Protein AF-A0A6L8ENE4-F1 (afdb_monomer)

Mean predicted aligned error: 10.55 Å

Foldseek 3Di:
DDDDDDPDPPPPPPPPPQDLLNVLVVVVVVPPPVSVVVNVVVVVVVVLVVVLLVLLVVQQVPPDCVVQDDPLHGLQLVLLLVLLVSSQVSCVVVPNPVDDDDPVLSNVLSCVVCCVPPVVVPHADADPVRGHRSSVSSVVSVCSCVVPRVVVVVVVD

Radius of gyration: 24.12 Å; Cα contacts (8 Å, |Δi|>4): 124; chains: 1; bounding box: 42×70×74 Å

Solvent-accessible surface area (backbone atoms only — not comparable to full-atom values): 9076 Å² total; per-residue (Å²): 140,82,84,82,80,82,78,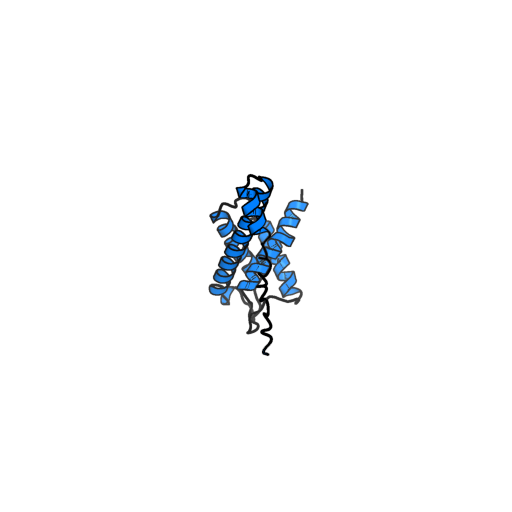80,80,75,78,79,73,71,78,79,82,74,49,73,63,58,50,21,51,52,39,26,76,71,66,37,65,71,28,38,53,52,41,50,52,53,50,53,51,52,52,49,51,56,49,50,50,54,48,19,50,54,46,36,77,63,60,56,56,82,80,38,37,56,96,78,38,70,41,45,38,59,49,32,52,54,48,53,49,56,51,49,54,54,38,44,74,74,66,44,71,88,64,74,93,50,66,67,62,49,50,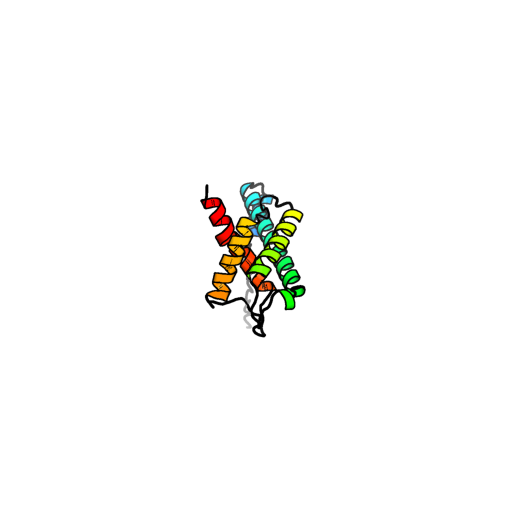56,44,14,50,51,52,25,44,54,30,60,74,63,64,68,58,76,59,51,41,99,84,67,41,70,22,49,32,56,46,40,51,54,45,54,50,45,40,60,73,46,50,50,52,53,58,68,70,74,115

pLDDT: mean 83.84, std 15.7, range [36.84, 97.44]

Secondary structure (DSSP, 8-state):
-------------------HHHHHHHHHHTT-HHHHHHHHHHHHHHHHHHHHHHHHHHHHHH--HHHHEETTEE-HHHHHHHHHHHHHHHHHHTT--S----HHHHHHHHHHHHIIIIITT----B-TTSSB-HHHHHHHHHHHIIIIIIHHHHTT-

Sequence (157 aa):
MWVASLILFVALNEPRQFSALDLWERECNAGDAGACERLEKAQAGAGKLARLDTLAQRYGARADRGELEEDGMPRLNLAYRQVMRDYIDAEHAVGNKELDYDEETVNYCSDHFHNYWRNRKLWWPTDENGAPSWTDIYYYIVDHYYGICLRRYFNRF

Structure (mmCIF, N/CA/C/O backbone):
data_AF-A0A6L8ENE4-F1
#
_entry.id   AF-A0A6L8ENE4-F1
#
loop_
_atom_site.group_PDB
_atom_site.id
_atom_site.type_symbol
_atom_site.label_atom_id
_atom_site.label_alt_id
_atom_site.label_comp_id
_atom_site.label_asym_id
_atom_site.label_entity_id
_atom_site.label_seq_id
_atom_site.pdbx_PDB_ins_code
_atom_site.Cartn_x
_atom_site.Cartn_y
_atom_site.Cartn_z
_atom_site.occupancy
_atom_site.B_iso_or_equiv
_atom_site.auth_seq_id
_atom_site.auth_comp_id
_atom_site.auth_asym_id
_atom_site.auth_atom_id
_atom_site.pdbx_PDB_model_num
ATOM 1 N N . MET A 1 1 ? 26.349 -49.294 56.095 1.00 36.84 1 MET A N 1
ATOM 2 C CA . MET A 1 1 ? 25.734 -47.961 56.267 1.00 36.84 1 MET A CA 1
ATOM 3 C C . MET A 1 1 ? 25.722 -47.285 54.909 1.00 36.84 1 MET A C 1
ATOM 5 O O . MET A 1 1 ? 26.785 -46.921 54.434 1.00 36.84 1 MET A O 1
ATOM 9 N N . TRP A 1 2 ? 24.560 -47.197 54.262 1.00 38.66 2 TRP A N 1
ATOM 10 C CA . TRP A 1 2 ? 24.387 -46.473 53.001 1.00 38.66 2 TRP A CA 1
ATOM 11 C C . TRP A 1 2 ? 23.475 -45.281 53.282 1.00 38.66 2 TRP A C 1
ATOM 13 O O . TRP A 1 2 ? 22.343 -45.468 53.722 1.00 38.66 2 TRP A O 1
ATOM 23 N N . VAL A 1 3 ? 23.999 -44.068 53.114 1.00 45.66 3 VAL A N 1
ATOM 24 C CA . VAL A 1 3 ? 23.237 -42.826 53.272 1.00 45.66 3 VAL A CA 1
ATOM 25 C C . VAL A 1 3 ? 22.537 -42.566 51.942 1.00 45.66 3 VAL A C 1
ATOM 27 O O . VAL A 1 3 ? 23.193 -42.294 50.940 1.00 45.66 3 VAL A O 1
ATOM 30 N N . ALA A 1 4 ? 21.213 -42.707 51.913 1.00 47.38 4 ALA A N 1
ATOM 31 C CA . ALA A 1 4 ? 20.413 -42.327 50.758 1.00 47.38 4 ALA A CA 1
ATOM 32 C C . ALA A 1 4 ? 20.282 -40.796 50.732 1.00 47.38 4 ALA A C 1
ATOM 34 O O . ALA A 1 4 ? 19.537 -40.218 51.522 1.00 47.38 4 ALA A O 1
ATOM 35 N N . SER A 1 5 ? 21.022 -40.138 49.838 1.00 52.50 5 SER A N 1
ATOM 36 C CA . SER A 1 5 ? 20.793 -38.730 49.503 1.00 52.50 5 SER A CA 1
ATOM 37 C C . SER A 1 5 ? 19.466 -38.601 48.759 1.00 52.50 5 SER A C 1
ATOM 39 O O . SER A 1 5 ? 19.362 -38.977 47.592 1.00 52.50 5 SER A O 1
ATOM 41 N N . LEU A 1 6 ? 18.454 -38.049 49.428 1.00 50.97 6 LEU A N 1
ATOM 42 C CA . LEU A 1 6 ? 17.262 -37.524 48.771 1.00 50.97 6 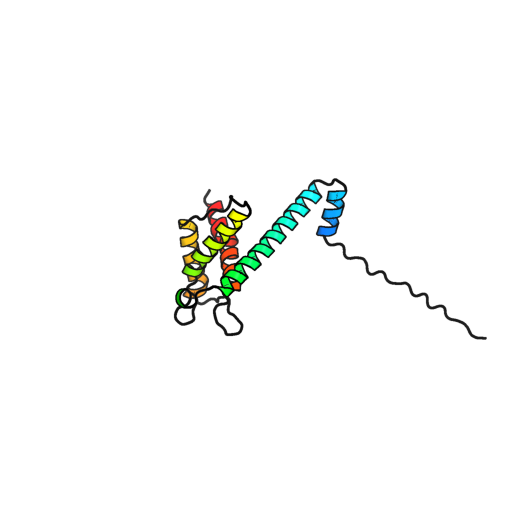LEU A CA 1
ATOM 43 C C . LEU A 1 6 ? 17.646 -36.218 48.062 1.00 50.97 6 LEU A C 1
ATOM 45 O O . LEU A 1 6 ? 17.778 -35.172 48.695 1.00 50.97 6 LEU A O 1
ATOM 49 N N . ILE A 1 7 ? 17.835 -36.278 46.745 1.00 57.50 7 ILE A N 1
ATOM 50 C CA . ILE A 1 7 ? 17.847 -35.079 45.904 1.00 57.50 7 ILE A CA 1
ATOM 51 C C . ILE A 1 7 ? 16.386 -34.687 45.686 1.00 57.50 7 ILE A C 1
ATOM 53 O O . ILE A 1 7 ? 15.636 -35.375 44.993 1.00 57.50 7 ILE A O 1
ATOM 57 N N . LEU A 1 8 ? 15.975 -33.597 46.330 1.00 50.34 8 LEU A N 1
ATOM 58 C CA . LEU A 1 8 ? 14.671 -32.981 46.134 1.00 50.34 8 LEU A CA 1
ATOM 59 C C . LEU A 1 8 ? 14.670 -32.307 44.752 1.00 50.34 8 LEU A C 1
ATOM 61 O O . LEU A 1 8 ? 15.269 -31.247 44.570 1.00 50.34 8 LEU A O 1
ATOM 65 N N . PHE A 1 9 ? 14.021 -32.925 43.766 1.00 46.94 9 PHE A N 1
ATOM 66 C CA . PHE A 1 9 ? 13.696 -32.260 42.506 1.00 46.94 9 PHE A CA 1
ATOM 67 C C . PHE A 1 9 ? 12.617 -31.210 42.783 1.00 46.94 9 PHE A C 1
ATOM 69 O O . PHE A 1 9 ? 11.424 -31.509 42.795 1.00 46.94 9 PHE A O 1
ATOM 76 N N . VAL A 1 10 ? 13.034 -29.969 43.028 1.00 54.84 10 VAL A N 1
ATOM 77 C CA . VAL A 1 10 ? 12.136 -28.824 42.884 1.00 54.84 10 VAL A CA 1
ATOM 78 C C . VAL A 1 10 ? 11.886 -28.689 41.387 1.00 54.84 10 VAL A C 1
ATOM 80 O O . VAL A 1 10 ? 12.757 -28.238 40.646 1.00 54.84 10 VAL A O 1
ATOM 83 N N . ALA A 1 11 ? 10.722 -29.150 40.931 1.00 49.97 11 ALA A N 1
ATOM 84 C CA . ALA A 1 11 ? 10.230 -28.824 39.605 1.00 49.97 11 ALA A CA 1
ATOM 85 C C . ALA A 1 11 ? 10.128 -27.294 39.526 1.00 49.97 11 ALA A C 1
ATOM 87 O O . ALA A 1 11 ? 9.243 -26.682 40.125 1.00 49.97 11 ALA A O 1
ATOM 88 N N . LEU A 1 12 ? 11.093 -26.676 38.845 1.00 47.47 12 LEU A N 1
ATOM 89 C CA . LEU A 1 12 ? 11.014 -25.296 38.397 1.00 47.47 12 LEU A CA 1
ATOM 90 C C . LEU A 1 12 ? 9.841 -25.232 37.416 1.00 47.47 12 LEU A C 1
ATOM 92 O O . LEU A 1 12 ? 10.002 -25.486 36.228 1.00 47.47 12 LEU A O 1
ATOM 96 N N . ASN A 1 13 ? 8.643 -24.938 37.922 1.00 51.44 13 ASN A N 1
ATOM 97 C CA . ASN A 1 13 ? 7.608 -24.363 37.079 1.00 51.44 13 ASN A CA 1
ATOM 98 C C . ASN A 1 13 ? 8.188 -23.041 36.580 1.00 51.44 13 ASN A C 1
ATOM 100 O O . ASN A 1 13 ? 8.276 -22.078 37.345 1.00 51.44 13 ASN A O 1
ATOM 104 N N . GLU A 1 14 ? 8.643 -23.017 35.329 1.00 49.25 14 GLU A N 1
ATOM 105 C CA . GLU A 1 14 ? 8.975 -21.772 34.649 1.00 49.25 14 GLU A CA 1
ATOM 106 C C . GLU A 1 14 ? 7.799 -20.803 34.850 1.00 49.25 14 GLU A C 1
ATOM 108 O O . GLU A 1 14 ? 6.638 -21.212 34.698 1.00 49.25 14 GLU A O 1
ATOM 113 N N . PRO A 1 15 ? 8.042 -19.546 35.262 1.00 53.41 15 PRO A N 1
ATOM 114 C CA . PRO A 1 15 ? 6.960 -18.588 35.395 1.00 53.41 15 PRO A CA 1
ATOM 115 C C . PRO A 1 15 ? 6.277 -18.477 34.032 1.00 53.41 15 PRO A C 1
ATOM 117 O O . PRO A 1 15 ? 6.909 -18.065 33.060 1.00 53.41 15 PRO A O 1
ATOM 120 N N . ARG A 1 16 ? 4.997 -18.877 33.951 1.00 52.06 16 ARG A N 1
ATOM 121 C CA . ARG A 1 16 ? 4.169 -18.659 32.759 1.00 52.06 16 ARG A CA 1
ATOM 122 C C . ARG A 1 16 ? 4.290 -17.184 32.398 1.00 52.06 16 ARG A C 1
ATOM 124 O O . ARG A 1 16 ? 3.815 -16.333 33.150 1.00 52.06 16 ARG A O 1
ATOM 131 N N . GLN A 1 17 ? 4.956 -16.887 31.287 1.00 51.25 17 GLN A N 1
ATOM 132 C CA . GLN A 1 17 ? 4.988 -15.539 30.749 1.00 51.25 17 GLN A CA 1
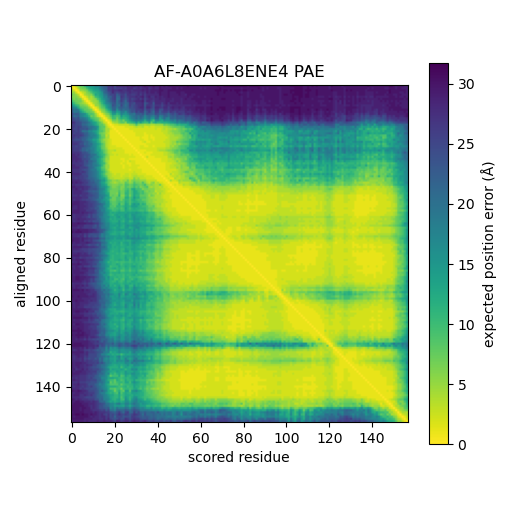ATOM 133 C C . GLN A 1 17 ? 3.580 -15.234 30.246 1.00 51.25 17 GLN A C 1
ATOM 135 O O . GLN A 1 17 ? 3.182 -15.692 29.182 1.00 51.25 17 GLN A O 1
ATOM 140 N N . PHE A 1 18 ? 2.798 -14.535 31.064 1.00 58.62 18 PHE A N 1
ATOM 141 C CA . PHE A 1 18 ? 1.524 -13.983 30.631 1.00 58.62 18 PHE A CA 1
ATOM 142 C C . PHE A 1 18 ? 1.815 -12.809 29.703 1.00 58.62 18 PHE A C 1
ATOM 144 O O . PHE A 1 18 ? 2.554 -11.891 30.069 1.00 58.62 18 PHE A O 1
ATOM 151 N N . SER A 1 19 ? 1.261 -12.850 28.496 1.00 78.44 19 SER A N 1
ATOM 152 C CA . SER A 1 19 ? 1.339 -11.721 27.579 1.00 78.44 19 SER A CA 1
ATOM 153 C C . SER A 1 19 ? 0.443 -10.579 28.070 1.00 78.44 19 SER A C 1
ATOM 155 O O . SER A 1 19 ? -0.485 -10.778 28.858 1.00 78.44 19 SER A O 1
ATOM 157 N N . ALA A 1 20 ? 0.692 -9.360 27.584 1.00 79.19 20 ALA A N 1
ATOM 158 C CA . ALA A 1 20 ? -0.195 -8.225 27.850 1.00 79.19 20 ALA A CA 1
ATOM 159 C C . ALA A 1 20 ? -1.634 -8.493 27.366 1.00 79.19 20 ALA A C 1
ATOM 161 O O . ALA A 1 20 ? -2.578 -8.020 27.990 1.00 79.19 20 ALA A O 1
ATOM 162 N N . LEU A 1 21 ? -1.799 -9.295 26.304 1.00 80.81 21 LEU A N 1
ATOM 163 C CA . LEU A 1 21 ? -3.106 -9.731 25.811 1.00 80.81 21 LEU A CA 1
ATOM 164 C C . LEU A 1 21 ? -3.810 -10.642 26.819 1.00 80.81 21 LEU A C 1
ATOM 166 O O . LEU A 1 21 ? -4.964 -10.382 27.137 1.00 80.81 21 LEU A O 1
ATOM 170 N N . ASP A 1 22 ? -3.109 -11.636 27.375 1.00 83.50 22 ASP A N 1
ATOM 171 C CA . ASP A 1 22 ? -3.682 -12.542 28.384 1.00 83.50 22 ASP A CA 1
ATOM 172 C C . ASP A 1 22 ? -4.090 -11.779 29.654 1.00 83.50 22 ASP A C 1
ATOM 174 O O . ASP A 1 22 ? -5.099 -12.085 30.294 1.00 83.50 22 ASP A O 1
ATOM 178 N N . LEU A 1 23 ? -3.299 -10.765 30.027 1.00 86.56 23 LEU A N 1
ATOM 179 C CA . LEU A 1 23 ? -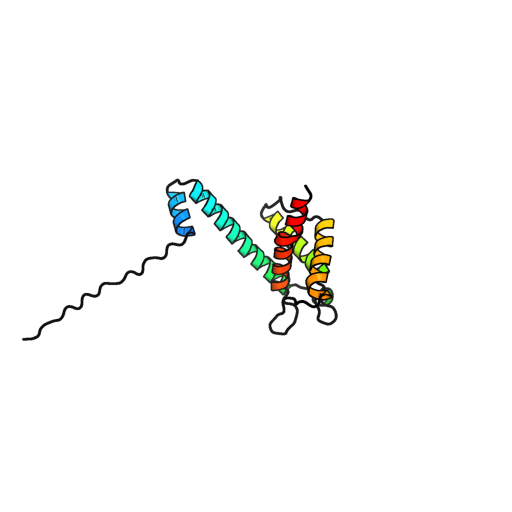3.614 -9.884 31.147 1.00 86.56 23 LEU A CA 1
ATOM 180 C C . LEU A 1 23 ? -4.873 -9.057 30.862 1.00 86.56 23 LEU A C 1
ATOM 182 O O . LEU A 1 23 ? -5.795 -9.070 31.676 1.00 86.56 23 LEU A O 1
ATOM 186 N N . TRP A 1 24 ? -4.938 -8.378 29.713 1.00 89.81 24 TRP A N 1
ATOM 187 C CA . TRP A 1 24 ? -6.094 -7.557 29.348 1.00 89.81 24 TRP A CA 1
ATOM 188 C C . TRP A 1 24 ? -7.359 -8.386 29.128 1.00 89.81 24 TRP A C 1
ATOM 190 O O . TRP A 1 24 ? -8.439 -7.936 29.494 1.00 89.81 24 TRP A O 1
ATOM 200 N N . GLU A 1 25 ? -7.247 -9.608 28.606 1.00 90.50 25 GLU A N 1
ATOM 201 C CA . GLU A 1 25 ? -8.369 -10.544 28.502 1.00 90.50 25 GLU A CA 1
ATOM 202 C C . GLU A 1 25 ? -8.905 -10.921 29.883 1.00 90.50 25 GLU A C 1
ATOM 204 O O . GLU A 1 25 ? -10.111 -10.858 30.130 1.00 90.50 25 GLU A O 1
ATOM 209 N N . ARG A 1 26 ? -8.019 -11.248 30.828 1.00 91.50 26 ARG A N 1
ATOM 210 C CA . ARG A 1 26 ? -8.424 -11.569 32.198 1.00 91.50 26 ARG A CA 1
ATOM 211 C C . ARG A 1 26 ? -9.062 -10.377 32.913 1.00 91.50 26 ARG A C 1
ATOM 213 O O . ARG A 1 26 ? -10.068 -10.557 33.594 1.00 91.50 26 ARG A O 1
ATOM 220 N N . GLU A 1 27 ? -8.483 -9.187 32.782 1.00 92.38 27 GLU A N 1
ATOM 221 C CA . GLU A 1 27 ? -9.002 -7.951 33.382 1.00 92.38 27 GLU A CA 1
ATOM 222 C C . GLU A 1 27 ? -10.346 -7.542 32.762 1.00 92.38 27 GLU A C 1
ATOM 224 O O . GLU A 1 27 ? -11.280 -7.205 33.491 1.00 92.38 27 GLU A O 1
ATOM 229 N N . CYS A 1 28 ? -10.487 -7.663 31.440 1.00 93.12 28 CYS A N 1
ATOM 230 C CA . CYS A 1 28 ? -11.749 -7.418 30.746 1.00 93.12 28 CYS A CA 1
ATOM 231 C C . CYS A 1 28 ? -12.845 -8.382 31.226 1.00 93.12 28 CYS A C 1
ATOM 233 O O . CYS A 1 28 ? -13.935 -7.951 31.597 1.00 93.12 28 CYS A O 1
ATOM 235 N N . ASN A 1 29 ? -12.532 -9.680 31.328 1.00 95.12 29 ASN A N 1
ATOM 236 C CA . ASN A 1 29 ? -13.448 -10.692 31.867 1.00 95.12 29 ASN A CA 1
ATOM 237 C C . ASN A 1 29 ? -13.813 -10.449 33.344 1.00 95.12 29 ASN A C 1
ATOM 239 O O . ASN A 1 29 ? -14.867 -10.890 33.800 1.00 95.12 29 ASN A O 1
ATOM 243 N N . ALA A 1 30 ? -12.962 -9.743 34.094 1.00 96.19 30 ALA A N 1
ATOM 244 C CA . ALA A 1 30 ? -13.234 -9.311 35.463 1.00 96.19 30 ALA A CA 1
ATOM 245 C C . ALA A 1 30 ? -14.052 -8.003 35.548 1.00 96.19 30 ALA A C 1
ATOM 247 O O . ALA A 1 30 ? -14.381 -7.567 36.651 1.00 96.19 30 ALA A O 1
ATOM 248 N N . GLY A 1 31 ? -14.407 -7.397 34.410 1.00 94.44 31 GLY A N 1
ATOM 249 C CA . GLY A 1 31 ? -15.244 -6.200 34.322 1.00 94.44 31 GLY A CA 1
ATOM 250 C C . GLY A 1 31 ? -14.485 -4.877 34.185 1.00 94.44 31 GLY A C 1
ATOM 251 O O . GLY A 1 31 ? -15.110 -3.822 34.290 1.00 94.44 31 GLY A O 1
ATOM 252 N N . ASP A 1 32 ? -13.167 -4.892 33.951 1.00 95.69 32 ASP A N 1
ATOM 253 C CA . ASP A 1 32 ? -12.410 -3.668 33.660 1.00 95.69 32 ASP A CA 1
ATOM 254 C C . ASP A 1 32 ? -12.654 -3.212 32.210 1.00 95.69 32 ASP A C 1
ATOM 256 O O . ASP A 1 32 ? -12.099 -3.756 31.251 1.00 95.69 32 ASP A O 1
ATOM 260 N N . ALA A 1 33 ? -13.464 -2.162 32.055 1.00 93.88 33 ALA A N 1
ATOM 261 C CA . ALA A 1 33 ? -13.781 -1.569 30.757 1.00 93.88 33 ALA A CA 1
ATOM 262 C C . ALA A 1 33 ? -12.543 -1.034 30.009 1.00 93.88 33 ALA A C 1
ATOM 264 O O . ALA A 1 33 ? -12.473 -1.134 28.785 1.00 93.88 33 ALA A O 1
ATOM 265 N N . GLY A 1 34 ? -11.546 -0.503 30.724 1.00 90.81 34 GLY A N 1
ATOM 266 C CA . GLY A 1 34 ? -10.311 -0.009 30.117 1.00 90.81 34 GLY A CA 1
ATOM 267 C C . GLY A 1 34 ? -9.428 -1.141 29.594 1.00 90.81 34 GLY A C 1
ATOM 268 O O . GLY A 1 34 ? -8.741 -0.973 28.585 1.00 90.81 34 GLY A O 1
ATOM 269 N N . ALA A 1 35 ? -9.450 -2.306 30.245 1.00 88.56 35 ALA A N 1
ATOM 270 C CA . ALA A 1 35 ? -8.792 -3.504 29.730 1.00 88.56 35 ALA A CA 1
ATOM 271 C C . ALA A 1 35 ? -9.497 -4.052 28.482 1.00 88.56 35 ALA A C 1
ATOM 273 O O . ALA A 1 35 ? -8.815 -4.404 27.518 1.00 88.56 35 ALA A O 1
ATOM 274 N N . CYS A 1 36 ? -10.835 -4.038 28.453 1.00 89.56 36 CYS A N 1
ATOM 275 C CA . CYS A 1 36 ? -11.603 -4.413 27.264 1.00 89.5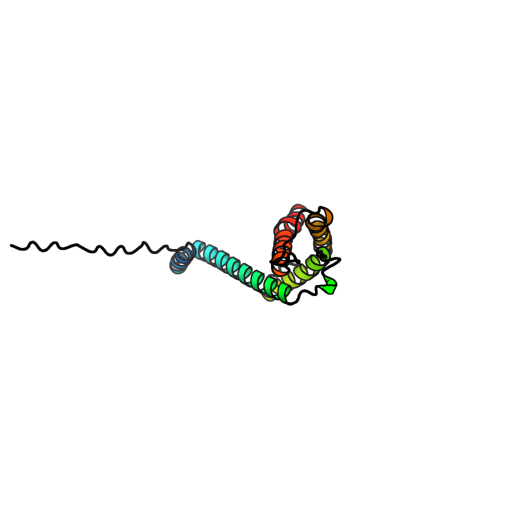6 36 CYS A CA 1
ATOM 276 C C . CYS A 1 36 ? -11.269 -3.527 26.056 1.00 89.56 36 CYS A C 1
ATOM 278 O O . CYS A 1 36 ? -11.006 -4.046 24.975 1.00 89.56 36 CYS A O 1
ATOM 280 N N . GLU A 1 37 ? -11.191 -2.205 26.239 1.00 91.56 37 GLU A N 1
ATOM 281 C CA . GLU A 1 37 ? -10.843 -1.273 25.157 1.00 91.56 37 GLU A CA 1
ATOM 282 C C . GLU A 1 37 ? -9.422 -1.520 24.613 1.00 91.56 37 GLU A C 1
ATOM 284 O O . GLU A 1 37 ? -9.191 -1.499 23.402 1.00 91.56 37 GLU A O 1
ATOM 289 N N . ARG A 1 38 ? -8.444 -1.778 25.496 1.00 87.88 38 ARG A N 1
ATOM 290 C CA . ARG A 1 38 ? -7.067 -2.114 25.084 1.00 87.88 38 ARG A CA 1
ATOM 291 C C . ARG A 1 38 ? -7.014 -3.429 24.312 1.00 87.88 38 ARG A C 1
ATOM 293 O O . ARG A 1 38 ? -6.327 -3.499 23.292 1.00 87.88 38 ARG A O 1
ATOM 300 N N . LEU A 1 39 ? -7.734 -4.444 24.788 1.00 86.56 39 LEU A N 1
ATOM 301 C CA . LEU A 1 39 ? -7.823 -5.747 24.137 1.00 86.56 39 LEU A CA 1
ATOM 302 C C . LEU A 1 39 ? -8.448 -5.626 22.744 1.00 86.56 39 LEU A C 1
ATOM 304 O O . LEU A 1 39 ? -7.872 -6.123 21.780 1.00 86.56 39 LEU A O 1
ATOM 308 N N . GLU A 1 40 ? -9.565 -4.908 22.625 1.00 87.19 40 GLU A N 1
ATOM 309 C CA . GLU A 1 40 ? -10.247 -4.664 21.353 1.00 87.19 40 GLU A CA 1
ATOM 310 C C . GLU A 1 40 ? -9.329 -3.939 20.361 1.00 87.19 40 GLU A C 1
ATOM 312 O O . GLU A 1 40 ? -9.165 -4.384 19.226 1.00 87.19 40 GLU A O 1
ATOM 317 N N . LYS A 1 41 ? -8.642 -2.873 20.796 1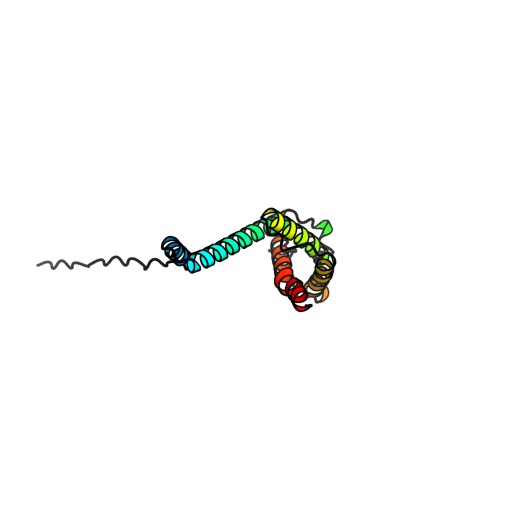.00 84.88 41 LYS A N 1
ATOM 318 C CA . LYS A 1 41 ? -7.667 -2.151 19.960 1.00 84.88 41 LYS A CA 1
ATOM 319 C C . LYS A 1 41 ? -6.525 -3.051 19.493 1.00 84.88 41 LYS A C 1
ATOM 321 O O . LYS A 1 41 ? -6.126 -2.984 18.329 1.00 84.88 41 LYS A O 1
ATOM 326 N N . ALA A 1 42 ? -5.997 -3.893 20.378 1.00 78.25 42 ALA A N 1
ATOM 327 C CA . ALA A 1 42 ? -4.915 -4.808 20.040 1.00 78.25 42 ALA A CA 1
ATOM 328 C C . ALA A 1 42 ? -5.371 -5.891 19.047 1.00 78.25 42 ALA A C 1
ATOM 330 O O . ALA A 1 42 ? -4.676 -6.155 18.065 1.00 78.25 42 ALA A O 1
ATOM 331 N N . GLN A 1 43 ? -6.562 -6.461 19.248 1.00 81.81 43 GLN A N 1
ATOM 332 C CA . GLN A 1 43 ? -7.170 -7.429 18.332 1.00 81.81 43 GLN A CA 1
ATOM 333 C C . GLN A 1 43 ? -7.492 -6.804 16.969 1.00 81.81 43 GLN A C 1
ATOM 335 O O . GLN A 1 43 ? -7.188 -7.398 15.934 1.00 81.81 43 GLN A O 1
ATOM 340 N N . ALA A 1 44 ? -8.033 -5.583 16.945 1.00 79.50 44 ALA A N 1
ATOM 341 C CA . ALA A 1 44 ? -8.276 -4.834 15.717 1.00 79.50 44 ALA A CA 1
ATOM 342 C C . ALA A 1 44 ? -6.968 -4.570 14.949 1.00 79.50 44 ALA A C 1
ATOM 344 O O . ALA A 1 44 ? -6.909 -4.772 13.733 1.00 79.50 44 ALA A O 1
ATOM 345 N N . GLY A 1 45 ? -5.899 -4.194 15.660 1.00 75.94 45 GLY A N 1
ATOM 346 C CA . GLY A 1 45 ? -4.558 -4.032 15.096 1.00 75.94 45 GLY A CA 1
ATOM 347 C C . GLY A 1 45 ? -3.993 -5.331 14.512 1.00 75.94 45 GLY A C 1
ATOM 348 O O . GLY A 1 45 ? -3.520 -5.336 13.376 1.00 75.94 45 GLY A O 1
ATOM 349 N N . ALA A 1 46 ? -4.106 -6.449 15.236 1.00 75.94 46 ALA A N 1
ATOM 350 C CA . ALA A 1 46 ? -3.679 -7.765 14.757 1.00 75.94 46 ALA A CA 1
ATOM 351 C C . ALA A 1 46 ? -4.467 -8.206 13.512 1.00 75.94 46 ALA A C 1
ATOM 353 O O . ALA A 1 46 ? -3.881 -8.656 12.526 1.00 75.94 46 ALA A O 1
ATOM 354 N N . GLY A 1 47 ? -5.788 -7.999 13.515 1.00 81.19 47 GLY A N 1
ATOM 355 C CA . GLY A 1 47 ? -6.642 -8.254 12.358 1.00 81.19 47 GLY A CA 1
ATOM 356 C C . GLY A 1 47 ? -6.248 -7.412 11.143 1.00 81.19 47 GLY A C 1
ATOM 357 O O . GLY A 1 47 ? -6.239 -7.921 10.023 1.00 81.19 47 GLY A O 1
ATOM 358 N N . LYS A 1 48 ? -5.871 -6.143 11.348 1.00 83.94 48 LYS A N 1
ATOM 359 C CA . LYS A 1 48 ? -5.379 -5.263 10.280 1.00 83.94 48 LYS A CA 1
ATOM 360 C C . LYS A 1 48 ? -4.066 -5.767 9.679 1.00 83.94 48 LYS A C 1
ATOM 362 O O . LYS A 1 48 ? -3.950 -5.808 8.458 1.00 83.94 48 LYS A O 1
ATOM 367 N N . LEU A 1 49 ? -3.108 -6.187 10.508 1.00 83.00 49 LEU A N 1
ATOM 368 C CA . LEU A 1 49 ? -1.825 -6.725 10.038 1.00 83.00 49 LEU A CA 1
ATOM 369 C C . LEU A 1 49 ? -1.999 -8.027 9.244 1.00 83.00 49 LEU A C 1
ATOM 371 O O . LEU A 1 49 ? -1.434 -8.154 8.163 1.00 83.00 49 LEU A O 1
ATOM 375 N N . ALA A 1 50 ? -2.830 -8.957 9.724 1.00 86.06 50 ALA A N 1
ATOM 376 C CA . ALA A 1 50 ? -3.097 -10.211 9.016 1.00 86.06 50 ALA A CA 1
ATOM 377 C C . ALA A 1 50 ? -3.765 -9.984 7.645 1.00 86.06 50 ALA A C 1
ATOM 379 O O . ALA A 1 50 ? -3.438 -10.651 6.659 1.00 86.06 50 ALA A O 1
ATOM 380 N N . ARG A 1 51 ? -4.688 -9.015 7.558 1.00 90.38 51 ARG A N 1
ATOM 381 C CA . ARG A 1 51 ? -5.283 -8.611 6.275 1.00 90.38 51 ARG A CA 1
ATOM 382 C C . ARG A 1 51 ? -4.255 -7.972 5.354 1.00 90.38 51 ARG A C 1
ATOM 384 O O . ARG A 1 51 ? -4.226 -8.315 4.177 1.00 90.38 51 ARG A O 1
ATOM 391 N N . LEU A 1 52 ? -3.422 -7.075 5.881 1.00 92.50 52 LEU A N 1
ATOM 392 C CA . LEU A 1 52 ? -2.369 -6.421 5.111 1.00 92.50 52 LEU A CA 1
ATOM 393 C C . LEU A 1 52 ? -1.406 -7.450 4.505 1.00 92.50 52 LEU A C 1
ATOM 395 O O . LEU A 1 52 ? -1.109 -7.352 3.319 1.00 92.50 52 LEU A O 1
ATOM 399 N N . ASP A 1 53 ? -1.002 -8.465 5.273 1.00 92.50 53 ASP A N 1
ATOM 400 C CA . ASP A 1 53 ? -0.164 -9.558 4.766 1.00 92.50 53 ASP A CA 1
ATOM 401 C C . ASP A 1 53 ? -0.862 -10.369 3.679 1.00 92.50 53 ASP A C 1
ATOM 403 O O . ASP A 1 53 ? -0.315 -10.573 2.598 1.00 92.50 53 ASP A O 1
ATOM 407 N N . THR A 1 54 ? -2.132 -10.713 3.887 1.00 95.12 54 THR A N 1
ATOM 408 C CA . THR A 1 54 ? -2.919 -11.403 2.859 1.00 95.12 54 THR A CA 1
ATOM 409 C C . THR A 1 54 ? -2.995 -10.602 1.553 1.00 95.12 54 THR A C 1
ATOM 411 O O . THR A 1 54 ? -2.885 -11.181 0.470 1.00 95.12 54 THR A O 1
ATOM 414 N N . LEU A 1 55 ? -3.195 -9.283 1.628 1.00 96.44 55 LEU A N 1
ATOM 415 C CA . LEU A 1 55 ? -3.249 -8.413 0.450 1.00 96.44 55 LEU A CA 1
ATOM 416 C C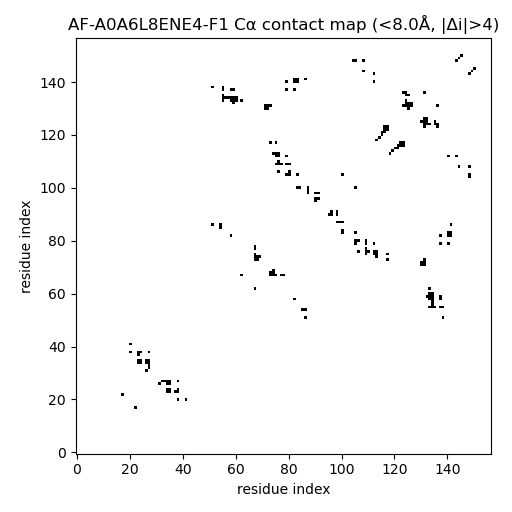 . LEU A 1 55 ? -1.885 -8.312 -0.236 1.00 96.44 55 LEU A C 1
ATOM 418 O O . LEU A 1 55 ? -1.806 -8.504 -1.448 1.00 96.44 55 LEU A O 1
ATOM 422 N N . ALA A 1 56 ? -0.817 -8.097 0.534 1.00 96.25 56 ALA A N 1
ATOM 423 C CA . ALA A 1 56 ? 0.543 -8.007 0.020 1.00 96.25 56 ALA A CA 1
ATOM 424 C C . ALA A 1 56 ? 0.950 -9.284 -0.726 1.00 96.25 56 ALA A C 1
ATOM 426 O O . ALA A 1 56 ? 1.413 -9.212 -1.863 1.00 96.25 56 ALA A O 1
ATOM 427 N N . GLN A 1 57 ? 0.693 -10.458 -0.141 1.00 96.88 57 GLN A N 1
ATOM 428 C CA . GLN A 1 57 ? 0.994 -11.747 -0.771 1.00 96.88 57 GLN A CA 1
ATOM 429 C C . GLN A 1 57 ? 0.189 -11.963 -2.058 1.00 96.88 57 GLN A C 1
ATOM 431 O O . GLN A 1 57 ? 0.727 -12.410 -3.072 1.00 96.88 57 GLN A O 1
ATOM 436 N N . ARG A 1 58 ? -1.106 -11.615 -2.053 1.00 96.94 58 ARG A N 1
ATOM 437 C CA . ARG A 1 58 ? -1.952 -11.701 -3.255 1.00 96.94 58 ARG A CA 1
ATOM 438 C C . ARG A 1 58 ? -1.477 -10.762 -4.351 1.00 96.94 58 ARG A C 1
ATOM 440 O O . ARG A 1 58 ? -1.463 -11.165 -5.510 1.00 96.94 58 ARG A O 1
ATOM 447 N N . TYR A 1 59 ? -1.112 -9.532 -3.998 1.00 96.81 59 TYR A N 1
ATOM 448 C CA . TYR A 1 59 ? -0.563 -8.566 -4.939 1.00 96.81 59 TYR A CA 1
ATOM 449 C C . TYR A 1 59 ? 0.751 -9.076 -5.532 1.00 96.81 59 TYR A C 1
ATOM 451 O O . TYR A 1 59 ? 0.882 -9.113 -6.752 1.00 96.81 59 TYR A O 1
ATOM 459 N N . GLY A 1 60 ? 1.666 -9.564 -4.691 1.00 95.19 60 GLY A N 1
ATOM 460 C CA . GLY A 1 60 ? 2.927 -10.153 -5.130 1.00 95.19 60 GLY A CA 1
ATOM 461 C C . GLY A 1 60 ? 2.742 -11.310 -6.113 1.00 95.19 60 GLY A C 1
ATOM 462 O O . GLY A 1 60 ? 3.408 -11.353 -7.143 1.00 95.19 60 GLY A O 1
ATOM 463 N N . ALA A 1 61 ? 1.777 -12.196 -5.855 1.00 95.19 61 ALA A N 1
ATOM 464 C CA . ALA A 1 61 ? 1.489 -13.343 -6.717 1.00 95.19 61 ALA A CA 1
ATOM 465 C C . ALA A 1 61 ? 0.853 -12.977 -8.074 1.00 95.19 61 ALA A C 1
ATOM 467 O O . ALA A 1 61 ? 0.940 -13.768 -9.013 1.00 95.19 61 ALA A O 1
ATOM 468 N N . ARG A 1 62 ? 0.188 -11.817 -8.182 1.00 95.44 62 ARG A N 1
ATOM 469 C CA . ARG A 1 62 ? -0.549 -11.395 -9.391 1.00 95.44 62 ARG A CA 1
ATOM 470 C C . ARG A 1 62 ? 0.072 -10.213 -10.134 1.00 95.44 62 ARG A C 1
ATOM 472 O O . ARG A 1 62 ? -0.499 -9.789 -11.135 1.00 95.44 62 ARG A O 1
ATOM 479 N N . ALA A 1 63 ? 1.160 -9.642 -9.621 1.00 94.12 63 ALA A N 1
ATOM 480 C CA . ALA A 1 63 ? 1.771 -8.445 -10.182 1.00 94.12 63 ALA A CA 1
ATOM 481 C C . ALA A 1 63 ? 2.172 -8.678 -11.647 1.00 94.12 63 ALA A C 1
ATOM 483 O O . ALA A 1 63 ? 2.983 -9.557 -11.951 1.00 94.12 63 ALA A O 1
ATOM 484 N N . ASP A 1 64 ? 1.609 -7.881 -12.558 1.00 94.31 64 ASP A N 1
ATOM 485 C CA . ASP A 1 64 ? 1.982 -7.928 -13.968 1.00 94.31 64 ASP A CA 1
ATOM 486 C C . ASP A 1 64 ? 3.322 -7.218 -14.166 1.00 94.31 64 ASP A C 1
ATOM 488 O O . ASP A 1 64 ? 3.413 -5.991 -14.232 1.00 94.31 64 ASP A O 1
ATOM 492 N N . ARG A 1 65 ? 4.382 -8.016 -14.279 1.00 92.31 65 ARG A N 1
ATOM 493 C CA . ARG A 1 65 ? 5.745 -7.517 -14.475 1.00 92.31 65 ARG A CA 1
ATOM 494 C C . ARG A 1 65 ? 5.906 -6.760 -15.796 1.00 92.31 65 ARG A C 1
ATOM 496 O O . ARG A 1 65 ? 6.723 -5.851 -15.856 1.00 92.31 65 ARG A O 1
ATOM 503 N N . GLY A 1 66 ? 5.133 -7.092 -16.833 1.00 93.38 66 GLY A N 1
ATOM 504 C CA . GLY A 1 66 ? 5.175 -6.380 -18.113 1.00 93.38 66 GLY A CA 1
ATOM 505 C C . GLY A 1 66 ? 4.604 -4.964 -18.022 1.00 93.38 66 GLY A C 1
ATOM 506 O O . GLY A 1 66 ? 5.060 -4.063 -18.724 1.00 93.38 66 GLY A O 1
ATOM 507 N N . GLU A 1 67 ? 3.636 -4.748 -17.131 1.00 95.56 67 GLU A N 1
ATOM 508 C CA . GLU A 1 67 ? 3.090 -3.420 -16.846 1.00 95.56 67 GLU A CA 1
ATOM 509 C C . GLU A 1 67 ? 3.957 -2.651 -15.841 1.00 95.56 67 GLU A C 1
ATOM 511 O O . GLU A 1 67 ? 4.177 -1.443 -15.998 1.00 95.56 67 GLU A O 1
ATOM 516 N N . LEU A 1 68 ? 4.417 -3.342 -14.796 1.00 96.06 68 LEU A N 1
ATOM 517 C CA . LEU A 1 68 ? 4.989 -2.745 -13.593 1.00 96.06 68 LEU A CA 1
ATOM 518 C C . LEU A 1 68 ? 6.517 -2.650 -13.605 1.00 96.06 68 LEU A C 1
ATOM 520 O O . LEU A 1 68 ? 7.073 -2.027 -12.700 1.00 96.06 68 LEU A O 1
ATOM 524 N N . GLU A 1 69 ? 7.205 -3.201 -14.602 1.00 94.69 69 GLU A N 1
ATOM 525 C CA . GLU A 1 69 ? 8.662 -3.114 -14.736 1.00 94.69 69 GLU A CA 1
ATOM 526 C C . GLU A 1 69 ? 9.064 -2.453 -16.057 1.00 94.69 69 GLU A C 1
ATOM 528 O O . GLU A 1 69 ? 8.432 -2.621 -17.094 1.00 94.69 69 GLU A O 1
ATOM 533 N N . GLU A 1 70 ? 10.138 -1.672 -16.011 1.00 93.19 70 GLU A N 1
ATOM 534 C CA . GLU A 1 70 ? 10.780 -1.043 -17.163 1.00 93.19 70 GLU A CA 1
ATOM 535 C C . GLU A 1 70 ? 12.289 -1.205 -16.982 1.00 93.19 70 GLU A C 1
ATOM 537 O O . GLU A 1 70 ? 12.844 -0.748 -15.980 1.00 93.19 70 GLU A O 1
ATOM 542 N N . ASP A 1 71 ? 12.937 -1.910 -17.913 1.00 89.94 71 ASP A N 1
ATOM 543 C CA . ASP A 1 71 ? 14.364 -2.258 -17.855 1.00 89.94 71 ASP A CA 1
ATOM 544 C C . ASP A 1 71 ? 14.777 -2.941 -16.534 1.00 89.94 71 ASP A C 1
ATOM 546 O O . ASP A 1 71 ? 15.830 -2.661 -15.961 1.00 89.94 71 ASP A O 1
ATOM 550 N N . GLY A 1 72 ? 13.912 -3.818 -16.009 1.00 86.38 72 GLY A N 1
ATOM 551 C CA . GLY A 1 72 ? 14.120 -4.519 -14.734 1.00 86.38 72 GLY A CA 1
ATOM 552 C C . GLY A 1 72 ? 13.951 -3.640 -13.486 1.00 86.38 72 GLY A C 1
ATOM 553 O O . GLY A 1 72 ? 14.180 -4.104 -12.371 1.00 86.38 72 GLY A O 1
ATOM 554 N N . MET A 1 73 ? 13.543 -2.377 -13.647 1.00 91.00 73 MET A N 1
ATOM 555 C CA . MET A 1 73 ? 13.246 -1.457 -12.549 1.00 91.00 73 MET A CA 1
ATOM 556 C C . MET A 1 73 ? 11.736 -1.321 -12.337 1.00 91.00 73 MET A C 1
ATOM 558 O O . MET A 1 73 ? 10.984 -1.269 -13.311 1.00 91.00 73 MET A O 1
ATOM 562 N N . PRO A 1 74 ? 11.262 -1.160 -11.092 1.00 94.50 74 PRO A N 1
ATOM 563 C CA . PRO A 1 74 ? 9.839 -1.042 -10.827 1.00 94.50 74 PRO A CA 1
ATOM 564 C C . PRO A 1 74 ? 9.292 0.343 -11.204 1.00 94.50 74 PRO A C 1
ATOM 566 O O . PRO A 1 74 ? 9.841 1.396 -10.855 1.00 94.50 74 PRO A O 1
ATOM 569 N N . ARG A 1 75 ? 8.120 0.358 -11.833 1.00 96.25 75 ARG A N 1
ATOM 570 C CA . ARG A 1 75 ? 7.294 1.545 -12.083 1.00 96.25 75 ARG A CA 1
ATOM 571 C C . ARG A 1 75 ? 6.460 1.856 -10.840 1.00 96.25 75 ARG A C 1
ATOM 573 O O . ARG A 1 75 ? 5.242 1.697 -10.809 1.00 96.25 75 ARG A O 1
ATOM 580 N N . LEU A 1 76 ? 7.145 2.307 -9.784 1.00 95.81 76 LEU A N 1
ATOM 581 C CA . LEU A 1 76 ? 6.562 2.454 -8.441 1.00 95.81 76 LEU A CA 1
ATOM 582 C C . LEU A 1 76 ? 5.356 3.401 -8.359 1.00 95.81 76 LEU A C 1
ATOM 584 O O . LEU A 1 76 ? 4.534 3.231 -7.472 1.00 95.81 76 LEU A O 1
ATOM 588 N N . ASN A 1 77 ? 5.213 4.375 -9.261 1.00 96.06 77 ASN A N 1
ATOM 589 C CA . ASN A 1 77 ? 4.054 5.268 -9.277 1.00 96.06 77 ASN A CA 1
ATOM 590 C C . ASN A 1 77 ? 2.779 4.544 -9.747 1.00 96.06 77 ASN A C 1
ATOM 592 O O . ASN A 1 77 ? 1.700 4.792 -9.214 1.00 96.06 77 ASN A O 1
ATOM 596 N N . LEU A 1 78 ? 2.895 3.629 -10.716 1.00 96.75 78 LEU A N 1
ATOM 597 C CA . LEU A 1 78 ? 1.781 2.774 -11.131 1.00 96.75 78 LEU A CA 1
ATOM 598 C C . LEU A 1 78 ? 1.424 1.779 -10.035 1.00 96.75 78 LEU A C 1
ATOM 600 O O . LEU A 1 78 ? 0.259 1.714 -9.646 1.00 96.75 78 LEU A O 1
ATOM 604 N N . ALA A 1 79 ? 2.431 1.090 -9.489 1.00 97.25 79 ALA A N 1
ATOM 605 C CA . ALA A 1 79 ? 2.241 0.172 -8.371 1.00 97.25 79 ALA A CA 1
ATOM 606 C C . ALA A 1 79 ? 1.537 0.868 -7.196 1.00 97.25 79 ALA A C 1
ATOM 608 O O . ALA A 1 79 ? 0.570 0.340 -6.665 1.00 97.25 79 ALA A O 1
ATOM 609 N N . TYR A 1 80 ? 1.944 2.095 -6.851 1.00 97.25 80 TYR A N 1
ATOM 610 C CA . TYR A 1 80 ? 1.316 2.884 -5.789 1.00 97.25 80 TYR A CA 1
ATOM 611 C C . TYR A 1 80 ? -0.192 3.045 -5.989 1.00 97.25 80 TYR A C 1
ATOM 613 O O . TYR A 1 80 ? -0.971 2.789 -5.076 1.00 97.25 80 TYR A O 1
ATOM 621 N N . ARG A 1 81 ? -0.621 3.440 -7.192 1.00 96.88 81 ARG A N 1
ATOM 622 C CA . ARG A 1 81 ? -2.046 3.623 -7.503 1.00 96.88 81 ARG A CA 1
ATOM 623 C C . ARG A 1 81 ? -2.825 2.310 -7.434 1.00 96.88 81 ARG A C 1
ATOM 625 O O . ARG A 1 81 ? -3.927 2.300 -6.889 1.00 96.88 81 ARG A O 1
ATOM 632 N N . GLN A 1 82 ? -2.261 1.222 -7.963 1.00 97.25 82 GLN A N 1
ATOM 633 C CA . GLN A 1 82 ? -2.895 -0.099 -7.920 1.00 97.25 82 GLN A CA 1
ATOM 634 C C . GLN A 1 82 ? -3.035 -0.602 -6.475 1.00 97.25 82 GLN A C 1
ATOM 636 O O . GLN A 1 82 ? -4.129 -0.982 -6.063 1.00 97.25 82 GLN A O 1
ATOM 641 N N . VAL A 1 83 ? -1.956 -0.529 -5.691 1.00 97.44 83 VAL A N 1
ATOM 642 C CA . VAL A 1 83 ? -1.924 -0.940 -4.281 1.00 97.44 83 VAL A CA 1
ATOM 643 C C . VAL A 1 83 ? -2.878 -0.110 -3.434 1.00 97.44 83 VAL A C 1
ATOM 645 O O . VAL A 1 83 ? -3.626 -0.675 -2.646 1.00 97.44 83 VAL A O 1
ATOM 648 N N . MET A 1 84 ? -2.907 1.216 -3.598 1.00 96.44 84 MET A N 1
ATOM 649 C CA . MET A 1 84 ? -3.806 2.047 -2.796 1.00 96.44 84 MET A CA 1
ATOM 650 C C . MET A 1 84 ? -5.277 1.777 -3.095 1.00 96.44 84 MET A C 1
ATOM 652 O O . MET A 1 84 ? -6.087 1.799 -2.173 1.00 96.44 84 MET A O 1
ATOM 656 N N . ARG A 1 85 ? -5.626 1.482 -4.352 1.00 95.69 85 ARG A N 1
ATOM 657 C CA . ARG A 1 85 ? -6.989 1.080 -4.708 1.00 95.69 85 ARG A CA 1
ATOM 658 C C . ARG A 1 85 ? -7.354 -0.259 -4.068 1.00 95.69 85 ARG A C 1
ATOM 660 O O . ARG A 1 85 ? -8.345 -0.329 -3.355 1.00 95.69 85 ARG A O 1
ATOM 667 N N . ASP A 1 86 ? -6.503 -1.270 -4.235 1.00 95.50 86 ASP A N 1
ATOM 668 C CA . ASP A 1 86 ? -6.690 -2.601 -3.640 1.00 95.50 86 ASP A CA 1
ATOM 669 C C . ASP A 1 86 ? -6.819 -2.544 -2.109 1.00 95.50 86 ASP A C 1
ATOM 671 O O . ASP A 1 86 ? -7.713 -3.153 -1.522 1.00 95.50 86 ASP A O 1
ATOM 675 N N . TYR A 1 87 ? -5.957 -1.759 -1.461 1.00 94.81 87 TYR A N 1
ATOM 676 C CA . TYR A 1 87 ? -5.946 -1.591 -0.014 1.00 94.81 87 TYR A CA 1
ATOM 677 C C . TYR A 1 87 ? -7.209 -0.900 0.507 1.00 94.81 87 TYR A C 1
ATOM 679 O O . TYR A 1 87 ? -7.822 -1.381 1.461 1.00 94.81 87 TYR A O 1
ATOM 687 N N . ILE A 1 88 ? -7.607 0.218 -0.108 1.00 93.31 88 ILE A N 1
ATOM 688 C CA . ILE A 1 88 ? -8.784 0.982 0.322 1.00 93.31 88 ILE A CA 1
ATOM 689 C C . ILE A 1 88 ? -10.062 0.172 0.081 1.00 93.31 88 ILE A C 1
ATOM 691 O O . ILE A 1 88 ? -10.892 0.087 0.985 1.00 93.31 88 ILE A O 1
ATOM 695 N N . ASP A 1 89 ? -10.185 -0.502 -1.067 1.00 93.81 89 ASP A N 1
ATOM 696 C CA . ASP A 1 89 ? -11.324 -1.377 -1.369 1.00 93.81 89 ASP A CA 1
ATOM 697 C C . ASP A 1 89 ? -11.440 -2.519 -0.339 1.00 93.81 89 ASP A C 1
ATOM 699 O O . ASP A 1 89 ? -12.535 -2.844 0.138 1.00 93.81 89 ASP A O 1
ATOM 703 N N . ALA A 1 90 ? -10.310 -3.107 0.066 1.00 92.44 90 ALA A N 1
ATOM 704 C CA . ALA A 1 90 ? -10.280 -4.146 1.091 1.00 92.44 90 ALA A CA 1
ATOM 705 C C . ALA A 1 90 ? -10.658 -3.622 2.489 1.00 92.44 90 ALA A C 1
ATOM 707 O O . ALA A 1 90 ? -11.393 -4.291 3.220 1.00 92.44 90 ALA A O 1
ATOM 708 N N . GLU A 1 91 ? -10.203 -2.426 2.865 1.00 90.44 91 GLU A N 1
ATOM 709 C CA . GLU A 1 91 ? -10.580 -1.786 4.131 1.00 90.44 91 GLU A CA 1
ATOM 710 C C . GLU A 1 91 ? -12.074 -1.407 4.143 1.00 90.44 91 GLU A C 1
ATOM 712 O O . GLU A 1 91 ? -12.778 -1.632 5.133 1.00 90.44 91 GLU A O 1
ATOM 717 N N . HIS A 1 92 ? -12.609 -0.954 3.009 1.00 91.62 92 HIS A N 1
ATOM 718 C CA . HIS A 1 92 ? -14.039 -0.696 2.832 1.00 91.62 92 HIS A CA 1
ATOM 719 C C . HIS A 1 92 ? -14.895 -1.944 2.999 1.00 91.62 92 HIS A C 1
ATOM 721 O O . HIS A 1 92 ? -16.007 -1.835 3.531 1.00 91.62 92 HIS A O 1
ATOM 727 N N . ALA A 1 93 ? -14.413 -3.099 2.534 1.00 90.06 93 ALA A N 1
ATOM 728 C CA . ALA A 1 93 ? -15.114 -4.377 2.629 1.00 90.06 93 ALA A CA 1
ATOM 729 C C . ALA A 1 93 ? -15.247 -4.874 4.079 1.00 90.06 93 ALA A C 1
ATOM 731 O O . ALA A 1 93 ? -16.190 -5.598 4.391 1.00 90.06 93 ALA A O 1
ATOM 732 N N . VAL A 1 94 ? -14.350 -4.449 4.975 1.00 88.12 94 VAL A N 1
ATOM 733 C CA . VAL A 1 94 ? -14.404 -4.764 6.415 1.00 88.12 94 VAL A CA 1
ATOM 734 C C . VAL A 1 94 ? -15.013 -3.640 7.260 1.00 88.12 94 VAL A C 1
ATOM 736 O O . VAL A 1 94 ? -14.947 -3.682 8.485 1.00 88.12 94 VAL A O 1
ATOM 739 N N . GLY A 1 95 ? -15.633 -2.647 6.615 1.00 85.25 95 GLY A N 1
ATOM 740 C CA . GLY A 1 95 ? -16.385 -1.582 7.280 1.00 85.25 95 GLY A CA 1
ATOM 741 C C . GLY A 1 95 ? -15.573 -0.341 7.655 1.00 85.25 95 GLY A C 1
ATOM 742 O O . GLY A 1 95 ? -16.145 0.592 8.213 1.00 85.25 95 GLY A O 1
ATOM 743 N N . ASN A 1 96 ? -14.283 -0.275 7.317 1.00 84.19 96 ASN A N 1
ATOM 744 C CA . ASN A 1 96 ? -13.485 0.930 7.522 1.00 84.19 96 ASN A CA 1
ATOM 745 C C . ASN A 1 96 ? -13.789 1.949 6.411 1.00 84.19 96 ASN A C 1
ATOM 747 O O . ASN A 1 96 ? -13.202 1.902 5.333 1.00 84.19 96 ASN A O 1
ATOM 751 N N . LYS A 1 97 ? -14.753 2.839 6.667 1.00 81.06 97 LYS A N 1
ATOM 752 C CA . LYS A 1 97 ? -15.206 3.879 5.724 1.00 81.06 97 LYS A CA 1
ATOM 753 C C . LYS A 1 97 ? -14.503 5.228 5.901 1.00 81.06 97 LYS A C 1
ATOM 755 O O . LYS A 1 97 ? -14.791 6.151 5.151 1.00 81.06 97 LYS A O 1
ATOM 760 N N . GLU A 1 98 ? -13.623 5.355 6.894 1.00 78.69 98 GLU A N 1
ATOM 761 C CA . GLU A 1 98 ? -12.879 6.598 7.150 1.00 78.69 98 GLU A CA 1
ATOM 762 C C . GLU A 1 98 ? -11.745 6.814 6.143 1.00 78.69 98 GLU A C 1
ATOM 764 O O . GLU A 1 98 ? -11.323 7.943 5.904 1.00 78.69 98 GLU A O 1
ATOM 769 N N . LEU A 1 99 ? -11.247 5.730 5.548 1.00 81.69 99 LEU A N 1
ATOM 770 C CA . LEU A 1 99 ? -10.343 5.791 4.408 1.00 81.69 99 LEU A CA 1
ATOM 771 C C . LEU A 1 99 ? -11.180 5.973 3.153 1.00 81.69 99 LEU A C 1
ATOM 773 O O . LEU A 1 99 ? -12.102 5.198 2.946 1.00 81.69 99 LEU A O 1
ATOM 777 N N . ASP A 1 100 ? -10.846 6.928 2.296 1.00 83.94 100 ASP A N 1
ATOM 778 C CA . ASP A 1 100 ? -11.445 7.040 0.967 1.00 83.94 100 ASP A CA 1
ATOM 779 C C . ASP A 1 100 ? -10.350 7.227 -0.082 1.00 83.94 100 ASP A C 1
ATOM 781 O O . ASP A 1 100 ? -9.251 7.717 0.213 1.00 83.94 100 ASP A O 1
ATOM 785 N N . TYR A 1 101 ? -10.632 6.795 -1.308 1.00 85.38 101 TYR A N 1
ATOM 786 C CA . TYR A 1 101 ? -9.702 6.962 -2.413 1.00 85.38 101 TYR A CA 1
ATOM 787 C C . TYR A 1 101 ? -9.762 8.410 -2.905 1.00 85.38 101 TYR A C 1
ATOM 789 O O . TYR A 1 101 ? -10.594 8.772 -3.734 1.00 85.38 101 TYR A O 1
ATOM 797 N N . ASP A 1 102 ? -8.843 9.238 -2.412 1.00 89.50 102 ASP A N 1
ATOM 798 C CA . ASP A 1 102 ? -8.624 10.585 -2.936 1.00 89.50 102 ASP A CA 1
ATOM 799 C C . ASP A 1 102 ? -7.587 10.564 -4.064 1.00 89.50 102 ASP A C 1
ATOM 801 O O . ASP A 1 102 ? -6.390 10.348 -3.841 1.00 89.50 102 ASP A O 1
ATOM 805 N N . GLU A 1 103 ? -8.047 10.788 -5.293 1.00 90.44 103 GLU A N 1
ATOM 806 C CA . GLU A 1 103 ? -7.203 10.703 -6.483 1.00 90.44 103 GLU A CA 1
ATOM 807 C C . GLU A 1 103 ? -6.058 11.725 -6.463 1.00 90.44 103 GLU A C 1
ATOM 809 O O . GLU A 1 103 ? -4.938 11.388 -6.853 1.00 90.44 103 GLU A O 1
ATOM 814 N N . GLU A 1 104 ? -6.293 12.943 -5.964 1.00 90.25 104 GLU A N 1
ATOM 815 C CA . GLU A 1 104 ? -5.258 13.978 -5.872 1.00 90.25 104 GLU A CA 1
ATOM 816 C C . GLU A 1 104 ? -4.135 13.555 -4.914 1.00 90.25 104 GLU A C 1
ATOM 818 O O . GLU A 1 104 ? -2.959 13.539 -5.296 1.00 90.25 104 GLU A O 1
ATOM 823 N N . THR A 1 105 ? -4.487 13.152 -3.689 1.00 89.44 105 THR A N 1
ATOM 824 C CA . THR A 1 105 ? -3.527 12.688 -2.679 1.00 89.44 105 THR A CA 1
ATOM 825 C C . THR A 1 105 ? -2.774 11.457 -3.162 1.00 89.44 105 THR A C 1
ATOM 827 O O . THR A 1 105 ? -1.547 11.407 -3.041 1.00 89.44 105 THR A O 1
ATOM 830 N N . VAL A 1 106 ? -3.470 10.470 -3.734 1.00 92.69 106 VAL A N 1
ATOM 831 C CA . VAL A 1 106 ? -2.832 9.245 -4.233 1.00 92.69 106 VAL A CA 1
ATOM 832 C C . VAL A 1 106 ? -1.882 9.558 -5.389 1.00 92.69 106 VAL A C 1
ATOM 834 O O . VAL A 1 106 ? -0.763 9.044 -5.395 1.00 92.69 106 VAL A O 1
ATOM 837 N N . ASN A 1 107 ? -2.260 10.430 -6.328 1.00 93.31 107 ASN A N 1
ATOM 838 C CA . ASN A 1 107 ? -1.384 10.821 -7.433 1.00 93.31 107 ASN A CA 1
ATOM 839 C C . ASN A 1 107 ? -0.128 11.534 -6.925 1.00 93.31 107 ASN A C 1
ATOM 841 O O . ASN A 1 107 ? 0.984 11.091 -7.229 1.00 93.31 107 ASN A O 1
ATOM 845 N N . TYR A 1 108 ? -0.286 12.551 -6.073 1.00 92.06 108 TYR A N 1
ATOM 846 C CA . TYR A 1 108 ? 0.842 13.253 -5.456 1.00 92.06 108 TYR A CA 1
ATOM 847 C C . TYR A 1 108 ? 1.790 12.289 -4.731 1.00 92.06 108 TYR A C 1
ATOM 849 O O . TYR A 1 108 ? 3.012 12.342 -4.893 1.00 92.06 108 TYR A O 1
ATOM 857 N N . CYS A 1 109 ? 1.229 11.376 -3.942 1.00 93.50 109 CYS A N 1
ATOM 858 C CA . CYS A 1 109 ? 2.005 10.417 -3.179 1.00 93.50 109 CYS A CA 1
ATOM 859 C C . CYS A 1 109 ? 2.690 9.359 -4.032 1.00 93.50 109 CYS A C 1
ATOM 861 O O . CYS A 1 109 ? 3.820 8.982 -3.719 1.00 93.50 109 CYS A O 1
ATOM 863 N N . SER A 1 110 ? 2.048 8.923 -5.115 1.00 95.75 110 SER A N 1
ATOM 864 C CA . SER A 1 110 ? 2.642 7.989 -6.066 1.00 95.75 110 SER A CA 1
ATOM 865 C C . SER A 1 110 ? 3.902 8.570 -6.704 1.00 95.75 110 SER A C 1
ATOM 867 O O . SER A 1 110 ? 4.934 7.896 -6.764 1.00 95.75 110 SER A O 1
ATOM 869 N N . ASP A 1 111 ? 3.861 9.848 -7.085 1.00 94.06 111 ASP A N 1
ATOM 870 C CA . ASP A 1 111 ? 5.007 10.543 -7.661 1.00 94.06 111 ASP A CA 1
ATOM 871 C C . ASP A 1 111 ? 6.077 10.814 -6.603 1.00 94.06 111 ASP A C 1
ATOM 873 O O . ASP A 1 111 ? 7.266 10.633 -6.869 1.00 94.06 111 ASP A O 1
ATOM 877 N N . HIS A 1 112 ? 5.687 11.202 -5.385 1.00 92.25 112 HIS A N 1
ATOM 878 C CA . HIS A 1 112 ? 6.626 11.378 -4.278 1.00 92.25 112 HIS A CA 1
ATOM 879 C C . HIS A 1 112 ? 7.394 10.082 -3.976 1.00 92.25 112 HIS A C 1
ATOM 881 O O . HIS A 1 112 ? 8.626 10.089 -3.949 1.00 92.25 112 HIS A O 1
ATOM 887 N N . PHE A 1 113 ? 6.679 8.967 -3.813 1.00 92.56 113 PHE A N 1
ATOM 888 C CA . PHE A 1 113 ? 7.249 7.653 -3.519 1.00 92.56 113 PHE A CA 1
ATOM 889 C C . PHE A 1 113 ? 8.175 7.170 -4.641 1.00 92.56 113 PHE A C 1
ATOM 891 O O . PHE A 1 113 ? 9.311 6.763 -4.390 1.00 92.56 113 PHE A O 1
ATOM 898 N N . HIS A 1 114 ? 7.727 7.280 -5.894 1.00 94.25 114 HIS A N 1
ATOM 899 C CA . HIS A 1 114 ? 8.526 6.900 -7.055 1.00 94.25 114 HIS A CA 1
ATOM 900 C C . HIS A 1 114 ? 9.800 7.739 -7.178 1.00 94.25 114 HIS A C 1
ATOM 902 O O . HIS A 1 114 ? 10.886 7.199 -7.386 1.00 94.25 114 HIS A O 1
ATOM 908 N N . ASN A 1 115 ? 9.692 9.058 -7.009 1.00 90.69 115 ASN A N 1
ATOM 909 C CA . ASN A 1 115 ? 10.846 9.946 -7.065 1.00 90.69 115 ASN A CA 1
ATOM 910 C C . ASN A 1 115 ? 11.851 9.644 -5.951 1.00 90.69 115 ASN A C 1
ATOM 912 O O . ASN A 1 115 ? 13.059 9.653 -6.197 1.00 90.69 115 ASN A O 1
ATOM 916 N N . TYR A 1 116 ? 11.354 9.389 -4.740 1.00 86.12 116 TYR A N 1
ATOM 917 C CA . TYR A 1 116 ? 12.186 9.093 -3.583 1.00 86.12 116 TYR A CA 1
ATOM 918 C C . TYR A 1 116 ? 12.999 7.809 -3.786 1.00 86.12 116 TYR A C 1
ATOM 920 O O . TYR A 1 116 ? 14.215 7.836 -3.631 1.00 86.12 116 TYR A O 1
ATOM 928 N N . TRP A 1 117 ? 12.365 6.713 -4.204 1.00 86.56 117 TRP A N 1
ATOM 929 C CA . TRP A 1 117 ? 13.045 5.420 -4.307 1.00 86.56 117 TRP A CA 1
ATOM 930 C C . TRP A 1 117 ? 13.755 5.194 -5.643 1.00 86.56 117 TRP A C 1
ATOM 932 O O . TRP A 1 117 ? 14.925 4.808 -5.661 1.00 86.56 117 TRP A O 1
ATOM 942 N N . ARG A 1 118 ? 13.090 5.481 -6.769 1.00 83.19 118 ARG A N 1
ATOM 943 C CA . ARG A 1 118 ? 13.629 5.210 -8.111 1.00 83.19 118 ARG A CA 1
ATOM 944 C C . ARG A 1 118 ? 14.541 6.332 -8.596 1.00 83.19 118 ARG A C 1
ATOM 946 O O . ARG A 1 118 ? 15.707 6.095 -8.898 1.00 83.19 118 ARG A O 1
ATOM 953 N N . ASN A 1 119 ? 14.041 7.567 -8.647 1.00 81.56 119 ASN A N 1
ATOM 954 C CA . ASN A 1 119 ? 14.762 8.651 -9.332 1.00 81.56 119 ASN A CA 1
ATOM 955 C C . ASN A 1 119 ? 15.965 9.163 -8.537 1.00 81.56 119 ASN A C 1
ATOM 957 O O . ASN A 1 119 ? 16.980 9.535 -9.123 1.00 81.56 119 ASN A O 1
ATOM 961 N N . ARG A 1 120 ? 15.896 9.124 -7.202 1.00 80.81 120 ARG A N 1
ATOM 962 C CA . ARG A 1 120 ? 17.050 9.414 -6.335 1.00 80.81 120 ARG A CA 1
ATOM 963 C C . ARG A 1 120 ? 17.979 8.212 -6.135 1.00 80.81 120 ARG A C 1
ATOM 965 O O . ARG A 1 120 ? 18.944 8.342 -5.390 1.00 80.81 120 ARG A O 1
ATOM 972 N N . LYS A 1 121 ? 17.708 7.080 -6.803 1.00 68.19 121 LYS A N 1
ATOM 973 C CA . LYS A 1 121 ? 18.488 5.831 -6.748 1.00 68.19 121 LYS A CA 1
ATOM 974 C C . LYS A 1 121 ? 18.816 5.394 -5.319 1.00 68.19 121 LYS A C 1
ATOM 976 O O . LYS A 1 121 ? 19.932 4.957 -5.055 1.00 68.19 121 LYS A O 1
ATOM 981 N N . LEU A 1 122 ? 17.871 5.575 -4.395 1.00 74.81 122 LEU A N 1
ATOM 982 C CA . LEU A 1 122 ? 18.116 5.257 -2.994 1.00 74.81 122 LEU A CA 1
ATOM 983 C C . LEU A 1 122 ? 18.159 3.745 -2.819 1.00 74.81 122 LEU A C 1
ATOM 985 O O . LEU A 1 122 ? 19.206 3.218 -2.462 1.00 74.81 122 LEU A O 1
ATOM 989 N N . TRP A 1 123 ? 17.035 3.076 -3.084 1.00 84.38 123 TRP A N 1
ATOM 990 C CA . TRP A 1 123 ? 16.843 1.631 -2.955 1.00 84.38 123 TRP A CA 1
ATOM 991 C C . TRP A 1 123 ? 15.360 1.303 -3.223 1.00 84.38 123 TRP A C 1
ATOM 993 O O . TRP A 1 123 ? 14.510 2.182 -3.128 1.00 84.38 123 TRP A O 1
ATOM 1003 N N . TRP A 1 124 ? 15.019 0.061 -3.548 1.00 88.06 124 TRP A N 1
ATOM 1004 C CA . TRP A 1 124 ? 13.649 -0.451 -3.444 1.00 88.06 124 TRP A CA 1
ATOM 1005 C C . TRP A 1 124 ? 13.698 -1.921 -3.014 1.00 88.06 124 TRP A C 1
ATOM 1007 O O . TRP A 1 124 ? 14.726 -2.573 -3.226 1.00 88.06 124 TRP A O 1
ATOM 1017 N N . PRO A 1 125 ? 12.617 -2.460 -2.422 1.00 90.38 125 PRO A N 1
ATOM 1018 C CA . PRO A 1 125 ? 12.584 -3.857 -2.015 1.00 90.38 125 PRO A CA 1
ATOM 1019 C C . PRO A 1 125 ? 12.788 -4.785 -3.211 1.00 90.38 125 PRO A C 1
ATOM 1021 O O . PRO A 1 125 ? 12.133 -4.641 -4.248 1.00 90.38 125 PRO A O 1
ATOM 1024 N N . THR A 1 126 ? 13.703 -5.735 -3.058 1.00 92.69 126 THR A N 1
ATOM 1025 C CA . THR A 1 126 ? 14.024 -6.736 -4.077 1.00 92.69 126 THR A CA 1
ATOM 1026 C C . THR A 1 126 ? 13.921 -8.134 -3.490 1.00 92.69 126 THR A C 1
ATOM 1028 O O . THR A 1 126 ? 14.109 -8.314 -2.288 1.00 92.69 126 THR A O 1
ATOM 1031 N N . ASP A 1 127 ? 13.561 -9.101 -4.327 1.00 90.88 127 ASP A N 1
ATOM 1032 C CA . ASP A 1 127 ? 13.551 -10.514 -3.980 1.00 90.88 127 ASP A CA 1
ATOM 1033 C C . ASP A 1 127 ? 14.979 -11.090 -3.971 1.00 90.88 127 ASP A C 1
ATOM 1035 O O . ASP A 1 127 ? 15.970 -10.398 -4.223 1.00 90.88 127 ASP A O 1
ATOM 1039 N N . GLU A 1 128 ? 15.090 -12.388 -3.698 1.00 91.50 128 GLU A N 1
ATOM 1040 C CA . GLU A 1 128 ? 16.366 -13.113 -3.686 1.00 91.50 128 GLU A CA 1
ATOM 1041 C C . GLU A 1 128 ? 17.122 -13.090 -5.028 1.00 91.50 128 GLU A C 1
ATOM 1043 O O . GLU A 1 128 ? 18.333 -13.311 -5.055 1.00 91.50 128 GLU A O 1
ATOM 1048 N N . ASN A 1 129 ? 16.438 -12.775 -6.132 1.00 90.25 129 ASN A N 1
ATOM 1049 C CA . ASN A 1 129 ? 17.008 -12.675 -7.474 1.00 90.25 129 ASN A CA 1
ATOM 1050 C C . ASN A 1 129 ? 17.347 -11.226 -7.865 1.00 90.25 129 ASN A C 1
ATOM 1052 O O . ASN A 1 129 ? 17.793 -10.980 -8.988 1.00 90.25 129 ASN A O 1
ATOM 1056 N N . GLY A 1 130 ? 17.132 -10.256 -6.970 1.00 89.12 130 GLY A N 1
ATOM 1057 C CA . GLY A 1 130 ? 17.321 -8.833 -7.249 1.00 89.12 130 GLY A CA 1
ATOM 1058 C C . GLY A 1 130 ? 16.197 -8.201 -8.079 1.00 89.12 130 GLY A C 1
ATOM 1059 O O . GLY A 1 130 ? 16.314 -7.038 -8.468 1.00 89.12 130 GLY A O 1
ATOM 1060 N N . ALA A 1 131 ? 15.112 -8.931 -8.352 1.00 92.00 131 ALA A N 1
ATOM 1061 C CA . ALA A 1 131 ? 13.917 -8.394 -8.997 1.00 92.00 131 ALA A CA 1
ATOM 1062 C C . ALA A 1 131 ? 13.040 -7.648 -7.978 1.00 92.00 131 ALA A C 1
ATOM 1064 O O . ALA A 1 131 ? 13.176 -7.887 -6.783 1.00 92.00 131 ALA A O 1
ATOM 1065 N N . PRO A 1 132 ? 12.132 -6.745 -8.392 1.00 94.75 132 PRO A N 1
ATOM 1066 C CA . PRO A 1 132 ? 11.224 -6.079 -7.459 1.00 94.75 132 PRO A CA 1
ATOM 1067 C C . PRO A 1 132 ? 10.436 -7.076 -6.593 1.00 94.75 132 PRO A C 1
ATOM 1069 O O . PRO A 1 132 ? 9.708 -7.920 -7.116 1.00 94.75 132 PRO A O 1
ATOM 1072 N N . SER A 1 133 ? 10.545 -6.959 -5.266 1.00 95.62 133 SER A N 1
ATOM 1073 C CA . SER A 1 133 ? 9.726 -7.755 -4.344 1.00 95.62 133 SER A CA 1
ATOM 1074 C C . SER A 1 133 ? 8.347 -7.115 -4.242 1.00 95.62 133 SER A C 1
ATOM 1076 O O . SER A 1 133 ? 8.139 -6.166 -3.486 1.00 95.62 133 SER A O 1
ATOM 1078 N N . TRP A 1 134 ? 7.397 -7.590 -5.046 1.00 96.38 134 TRP A N 1
ATOM 1079 C CA . TRP A 1 134 ? 6.063 -6.989 -5.132 1.00 96.38 134 TRP A CA 1
ATOM 1080 C C . TRP A 1 134 ? 5.248 -7.115 -3.840 1.00 96.38 134 TRP A C 1
ATOM 1082 O O . TRP A 1 134 ? 4.489 -6.199 -3.520 1.00 96.38 134 TRP A O 1
ATOM 1092 N N . THR A 1 135 ? 5.453 -8.188 -3.070 1.00 95.50 135 THR A N 1
ATOM 1093 C CA . THR A 1 135 ? 4.894 -8.325 -1.717 1.00 95.50 135 THR A CA 1
ATOM 1094 C C . THR A 1 135 ? 5.439 -7.234 -0.797 1.00 95.50 135 THR A C 1
ATOM 1096 O O . THR A 1 135 ? 4.664 -6.528 -0.158 1.00 95.50 135 THR A O 1
ATOM 1099 N N . ASP A 1 136 ? 6.758 -7.024 -0.772 1.00 94.81 136 ASP A N 1
ATOM 1100 C CA . ASP A 1 136 ? 7.345 -6.008 0.106 1.00 94.81 136 ASP A CA 1
ATOM 1101 C C . ASP A 1 136 ? 6.977 -4.595 -0.341 1.00 94.81 136 ASP A C 1
ATOM 1103 O O . ASP A 1 136 ? 6.579 -3.762 0.472 1.00 94.81 136 ASP A O 1
ATOM 1107 N N . ILE A 1 137 ? 7.035 -4.324 -1.646 1.00 95.88 137 ILE A N 1
ATOM 1108 C CA . ILE A 1 137 ? 6.638 -3.039 -2.230 1.00 95.88 137 ILE A CA 1
ATOM 1109 C C . ILE A 1 137 ? 5.214 -2.657 -1.802 1.00 95.88 137 ILE A C 1
ATOM 1111 O O . ILE A 1 137 ? 4.986 -1.487 -1.490 1.00 95.88 137 ILE A O 1
ATOM 1115 N N . TYR A 1 138 ? 4.285 -3.616 -1.711 1.00 97.31 138 TYR A N 1
ATOM 1116 C CA . TYR A 1 138 ? 2.938 -3.376 -1.187 1.00 97.31 138 TYR A CA 1
ATOM 1117 C C . TYR A 1 138 ? 2.974 -2.779 0.227 1.00 97.31 138 TYR A C 1
ATOM 1119 O O . TYR A 1 138 ? 2.358 -1.740 0.478 1.00 97.31 138 TYR A O 1
ATOM 1127 N N . TYR A 1 139 ? 3.731 -3.389 1.146 1.00 94.12 139 TYR A N 1
ATOM 1128 C CA . TYR A 1 139 ? 3.868 -2.888 2.515 1.00 94.12 139 TYR A CA 1
ATOM 1129 C C . TYR A 1 139 ? 4.445 -1.478 2.559 1.00 94.12 139 TYR A C 1
ATOM 1131 O O . TYR A 1 139 ? 3.895 -0.615 3.240 1.00 94.12 139 TYR A O 1
ATOM 1139 N N . TYR A 1 140 ? 5.518 -1.222 1.806 1.00 93.38 140 TYR A N 1
ATOM 1140 C CA . TYR A 1 140 ? 6.162 0.093 1.783 1.00 93.38 140 TYR A CA 1
ATOM 1141 C C . TYR A 1 140 ? 5.252 1.185 1.209 1.00 93.38 140 TYR A C 1
ATOM 1143 O O . TYR A 1 140 ? 5.322 2.333 1.648 1.00 93.38 140 TYR A O 1
ATOM 1151 N N . ILE A 1 141 ? 4.385 0.850 0.250 1.00 96.00 141 ILE A N 1
ATOM 1152 C CA . ILE A 1 141 ? 3.388 1.785 -0.283 1.00 96.00 141 ILE A CA 1
ATOM 1153 C C . ILE A 1 141 ? 2.352 2.143 0.790 1.00 96.00 141 ILE A C 1
ATOM 1155 O O . ILE A 1 141 ? 2.078 3.330 0.998 1.00 96.00 141 ILE A O 1
ATOM 1159 N N . VAL A 1 142 ? 1.799 1.141 1.483 1.00 94.50 142 VAL A N 1
ATOM 1160 C CA . VAL A 1 142 ? 0.795 1.355 2.541 1.00 94.50 142 VAL A CA 1
ATOM 1161 C C . VAL A 1 142 ? 1.401 2.110 3.729 1.00 94.50 142 VAL A C 1
ATOM 1163 O O . VAL A 1 142 ? 0.789 3.056 4.229 1.00 94.50 142 VAL A O 1
ATOM 1166 N N . ASP A 1 143 ? 2.622 1.767 4.143 1.00 91.19 143 ASP A N 1
ATOM 1167 C CA . ASP A 1 143 ? 3.352 2.494 5.187 1.00 91.19 143 ASP A CA 1
ATOM 1168 C C . ASP A 1 143 ? 3.596 3.956 4.790 1.00 91.19 143 ASP A C 1
ATOM 1170 O O . ASP A 1 143 ? 3.260 4.874 5.541 1.00 91.19 143 ASP A O 1
ATOM 1174 N N . HIS A 1 144 ? 4.064 4.203 3.560 1.00 92.06 144 HIS A N 1
ATOM 1175 C CA . HIS A 1 144 ? 4.226 5.560 3.036 1.00 92.06 144 HIS A CA 1
ATOM 1176 C C . HIS A 1 144 ? 2.907 6.347 3.041 1.00 92.06 144 HIS A C 1
ATOM 1178 O O . HIS A 1 144 ? 2.893 7.538 3.370 1.00 92.06 144 HIS A O 1
ATOM 1184 N N . TYR A 1 145 ? 1.789 5.701 2.699 1.00 91.50 145 TYR A N 1
ATOM 1185 C CA . TYR A 1 145 ? 0.478 6.344 2.703 1.00 91.50 145 TYR A CA 1
ATOM 1186 C C . TYR A 1 145 ? 0.086 6.848 4.099 1.00 91.50 145 TYR A C 1
ATOM 1188 O O . TYR A 1 145 ? -0.264 8.020 4.262 1.00 91.50 145 TYR A O 1
ATOM 1196 N N . TYR A 1 146 ? 0.222 6.016 5.131 1.00 86.88 146 TYR A N 1
ATOM 1197 C CA . TYR A 1 146 ? -0.064 6.435 6.506 1.00 86.88 146 TYR A CA 1
ATOM 1198 C C . TYR A 1 146 ? 0.970 7.421 7.060 1.00 86.88 146 TYR A C 1
ATOM 1200 O O . TYR A 1 146 ? 0.611 8.412 7.702 1.00 86.88 146 TYR A O 1
ATOM 1208 N N . GLY A 1 147 ? 2.255 7.167 6.814 1.00 82.56 147 GLY A N 1
ATOM 1209 C CA . GLY A 1 147 ? 3.359 7.928 7.392 1.00 82.56 147 GLY A CA 1
ATOM 1210 C C . GLY A 1 147 ? 3.548 9.317 6.786 1.00 82.56 147 GLY A C 1
ATOM 1211 O O . GLY A 1 147 ? 4.001 10.227 7.485 1.00 82.56 147 GLY A O 1
ATOM 1212 N N . ILE A 1 148 ? 3.193 9.498 5.511 1.00 80.81 148 ILE A N 1
ATOM 1213 C CA . ILE A 1 148 ? 3.442 10.740 4.768 1.00 80.81 148 ILE A CA 1
ATOM 1214 C C . ILE A 1 148 ? 2.145 11.333 4.218 1.00 80.81 148 ILE A C 1
ATOM 1216 O O . ILE A 1 148 ? 1.865 12.506 4.468 1.00 80.81 148 ILE A O 1
ATOM 1220 N N . CYS A 1 149 ? 1.345 10.551 3.496 1.00 82.31 149 CYS A N 1
ATOM 1221 C CA . CYS A 1 149 ? 0.213 11.082 2.728 1.00 82.31 149 CYS A CA 1
ATOM 1222 C C . CYS A 1 149 ? -0.916 11.580 3.622 1.00 82.31 149 CYS A C 1
ATOM 1224 O O . CYS A 1 149 ? -1.285 12.753 3.561 1.00 82.31 149 CYS A O 1
ATOM 1226 N N . LEU A 1 150 ? -1.400 10.721 4.518 1.00 79.31 150 LEU A N 1
ATOM 1227 C CA . LEU A 1 150 ? -2.466 11.088 5.443 1.00 79.31 150 LEU A CA 1
ATOM 1228 C C . LEU A 1 150 ? -2.000 12.132 6.462 1.00 79.31 150 LEU A C 1
ATOM 1230 O O . LEU A 1 150 ? -2.699 13.114 6.696 1.00 79.31 150 LEU A O 1
ATOM 1234 N N . ARG A 1 151 ? -0.780 12.006 7.006 1.00 68.88 151 ARG A N 1
ATOM 1235 C CA . ARG A 1 151 ? -0.212 13.017 7.921 1.00 68.88 151 ARG A CA 1
ATOM 1236 C C . ARG A 1 151 ? -0.147 14.413 7.304 1.00 68.88 151 ARG A C 1
ATOM 1238 O O . ARG A 1 151 ? -0.339 15.400 8.007 1.00 68.88 151 ARG A O 1
ATOM 1245 N N . ARG A 1 152 ? 0.129 14.516 6.003 1.00 59.69 152 ARG A N 1
ATOM 1246 C CA . ARG A 1 152 ? 0.163 15.803 5.302 1.00 59.69 152 ARG A CA 1
ATOM 1247 C C . ARG A 1 152 ? -1.237 16.364 5.041 1.00 59.69 152 ARG A C 1
ATOM 1249 O O . ARG A 1 152 ? -1.387 17.582 5.058 1.0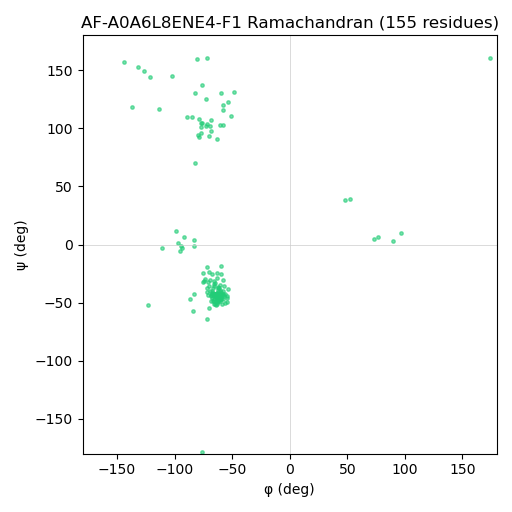0 59.69 152 ARG A O 1
ATOM 1256 N N . TYR A 1 153 ? -2.235 15.504 4.834 1.00 52.38 153 TYR A N 1
ATOM 1257 C CA . TYR A 1 153 ? -3.634 15.906 4.672 1.00 52.38 153 TYR A CA 1
ATOM 1258 C C . TYR A 1 153 ? -4.223 16.453 5.982 1.00 52.38 153 TYR A C 1
ATOM 1260 O O . TYR A 1 153 ? -4.816 17.527 5.992 1.00 52.38 153 TYR A O 1
ATOM 1268 N N . PHE A 1 154 ? -3.964 15.787 7.113 1.00 51.97 154 PHE A N 1
ATOM 1269 C CA . PHE A 1 154 ? -4.450 16.232 8.426 1.00 51.97 154 PHE A CA 1
ATOM 1270 C C . PHE A 1 154 ? -3.743 17.480 8.978 1.00 51.97 154 PHE A C 1
ATOM 1272 O O . PHE A 1 154 ? -4.307 18.158 9.824 1.00 51.97 154 PHE A O 1
ATOM 1279 N N . ASN A 1 155 ? -2.549 17.820 8.481 1.00 51.62 155 ASN A N 1
ATOM 1280 C CA . ASN A 1 155 ? -1.828 19.051 8.846 1.00 51.62 155 ASN A CA 1
ATOM 1281 C C . ASN A 1 155 ? -2.127 20.243 7.910 1.00 51.62 155 ASN A C 1
ATOM 1283 O O . ASN A 1 155 ? -1.443 21.266 7.981 1.00 51.62 155 ASN A O 1
ATOM 1287 N N . ARG A 1 156 ? -3.080 20.103 6.975 1.00 45.97 156 ARG A N 1
ATOM 1288 C CA . ARG A 1 156 ? -3.543 21.189 6.088 1.00 45.97 156 ARG A CA 1
ATOM 1289 C C . ARG A 1 156 ? -4.784 21.928 6.616 1.00 45.97 156 ARG A C 1
ATOM 1291 O O . ARG A 1 156 ? -5.199 22.891 5.973 1.00 45.97 156 ARG A O 1
ATOM 1298 N N . PHE A 1 157 ? -5.319 21.514 7.763 1.00 39.59 157 PHE A N 1
ATOM 1299 C CA . PHE A 1 157 ? -6.400 22.160 8.516 1.00 39.59 157 PHE A CA 1
ATOM 1300 C C . PHE A 1 157 ? -5.926 22.479 9.938 1.00 39.59 157 PHE A C 1
ATOM 1302 O O . PHE A 1 157 ? -6.568 23.340 10.578 1.00 39.59 157 PHE A O 1
#